Protein AF-A0A383EZB9-F1 (afdb_monomer)

Solvent-accessible surface area (backbone atoms only — not comparable to full-atom values): 5173 Å² total; per-residue (Å²): 135,63,73,65,68,57,51,61,53,52,53,55,53,69,72,45,91,62,36,41,67,87,70,46,80,44,91,81,78,84,85,87,78,85,92,80,87,84,85,74,69,45,27,66,31,98,49,74,57,96,82,43,92,82,61,34,15,72,79,32,75,86,46,75,66,66,57,70,79,74,50,59,82,75,76,120

Radius of gyration: 17.77 Å; Cα contacts (8 Å, |Δi|>4): 58; chains: 1; bounding box: 44×28×42 Å

Sequence (76 aa):
MTNQVKIERRIKLFNDPETTATGEPRAQVDLSELHTLWFNTGTICNLACKNCFMHSTPKNDSLSFLGIHDVEIFLK

Structure (mmCIF, N/CA/C/O backbone):
data_AF-A0A383EZB9-F1
#
_entry.id   AF-A0A383EZB9-F1
#
loop_
_atom_site.group_PDB
_atom_site.id
_atom_site.type_symbol
_atom_site.label_atom_id
_atom_site.label_alt_id
_atom_site.label_comp_id
_atom_site.label_asym_id
_atom_site.label_entity_id
_atom_site.label_seq_id
_atom_site.pdbx_PDB_ins_code
_atom_site.Cartn_x
_atom_site.Cartn_y
_atom_site.Cartn_z
_atom_site.occupancy
_atom_site.B_iso_or_equiv
_atom_site.auth_seq_id
_atom_site.auth_comp_id
_atom_site.auth_asym_id
_atom_site.auth_atom_id
_atom_site.pdbx_PDB_model_num
ATOM 1 N N . MET A 1 1 ? 26.057 13.098 13.789 1.00 48.78 1 MET A N 1
ATOM 2 C CA . MET A 1 1 ? 25.116 12.314 14.622 1.00 48.78 1 MET A CA 1
ATOM 3 C C . MET A 1 1 ? 24.876 10.986 13.924 1.00 48.78 1 MET A C 1
ATOM 5 O O . MET A 1 1 ? 24.376 10.986 12.806 1.00 48.78 1 MET A O 1
ATOM 9 N N . THR A 1 2 ? 25.364 9.896 14.514 1.00 49.91 2 THR A N 1
ATOM 10 C CA . THR A 1 2 ? 25.457 8.550 13.924 1.00 49.91 2 THR A CA 1
ATOM 11 C C . THR A 1 2 ? 24.083 7.941 13.623 1.00 49.91 2 THR A C 1
ATOM 13 O O . THR A 1 2 ? 23.108 8.200 14.328 1.00 49.91 2 THR A O 1
ATOM 16 N N . ASN A 1 3 ? 24.005 7.111 12.573 1.00 60.25 3 ASN A N 1
ATOM 17 C CA . ASN A 1 3 ? 22.773 6.438 12.123 1.00 60.25 3 ASN A CA 1
ATOM 18 C C . ASN A 1 3 ? 22.078 5.618 13.225 1.00 60.25 3 ASN A C 1
ATOM 20 O O . ASN A 1 3 ? 20.860 5.472 13.205 1.00 60.25 3 ASN A O 1
ATOM 24 N N . GLN A 1 4 ? 22.837 5.142 14.210 1.00 57.50 4 GLN A N 1
ATOM 25 C CA . GLN A 1 4 ? 22.359 4.328 15.328 1.00 57.50 4 GLN A CA 1
ATOM 26 C C . GLN A 1 4 ? 21.349 5.075 16.219 1.00 57.50 4 GLN A C 1
ATOM 28 O O . GLN A 1 4 ? 20.256 4.575 16.472 1.00 57.50 4 GLN A O 1
ATOM 33 N N . VAL A 1 5 ? 21.639 6.336 16.567 1.00 58.44 5 VAL A N 1
ATOM 34 C CA . VAL A 1 5 ? 20.766 7.177 17.413 1.00 58.44 5 VAL A CA 1
ATOM 35 C C . VAL A 1 5 ? 19.434 7.509 16.718 1.00 58.44 5 VAL A C 1
ATOM 37 O O . VAL A 1 5 ? 18.407 7.700 17.368 1.00 58.44 5 VAL A O 1
ATOM 40 N N . LYS A 1 6 ? 19.412 7.565 15.377 1.00 59.38 6 LYS A N 1
ATOM 41 C CA . LYS A 1 6 ? 18.181 7.810 14.599 1.00 59.38 6 LYS A CA 1
ATOM 42 C C . LYS A 1 6 ? 17.257 6.591 14.553 1.00 59.38 6 LYS A C 1
ATOM 44 O O . LYS A 1 6 ? 16.040 6.769 14.545 1.00 59.38 6 LYS A O 1
ATOM 49 N N . ILE A 1 7 ? 17.819 5.384 14.510 1.00 59.25 7 ILE A N 1
ATOM 50 C CA . ILE A 1 7 ? 17.059 4.129 14.433 1.00 59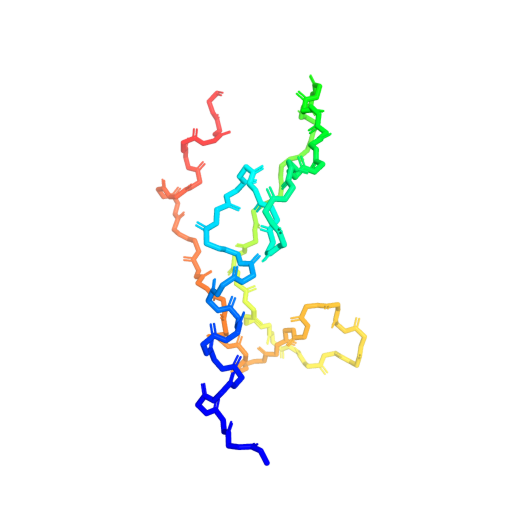.25 7 ILE A CA 1
ATOM 51 C C . ILE A 1 7 ? 16.344 3.861 15.762 1.00 59.25 7 ILE A C 1
ATOM 53 O O . ILE A 1 7 ? 15.135 3.641 15.762 1.00 59.25 7 ILE A O 1
ATOM 57 N N . GLU A 1 8 ? 17.040 4.000 16.892 1.00 59.50 8 GLU A N 1
ATOM 58 C CA . GLU A 1 8 ? 16.447 3.828 18.230 1.00 59.50 8 GLU A CA 1
ATOM 59 C C . GLU A 1 8 ? 15.270 4.785 18.480 1.00 59.50 8 GLU A C 1
ATOM 61 O O . GLU A 1 8 ? 14.248 4.400 19.050 1.00 59.50 8 GLU A O 1
ATOM 66 N N . ARG A 1 9 ? 15.373 6.030 17.994 1.00 58.25 9 ARG A N 1
ATOM 67 C CA . ARG A 1 9 ? 14.277 7.008 18.064 1.00 58.25 9 ARG A CA 1
ATOM 68 C C . ARG A 1 9 ? 13.069 6.616 17.212 1.00 58.25 9 ARG A C 1
ATOM 70 O O . ARG A 1 9 ? 11.948 6.843 17.651 1.00 58.25 9 ARG A O 1
ATOM 77 N N . ARG A 1 10 ? 13.270 6.045 16.016 1.00 59.88 10 ARG A N 1
ATOM 78 C CA . ARG A 1 10 ? 12.159 5.602 15.151 1.00 59.88 10 ARG A CA 1
ATOM 79 C C . ARG A 1 10 ? 11.392 4.435 15.750 1.00 59.88 10 ARG A C 1
ATOM 81 O O . ARG A 1 10 ? 10.170 4.458 15.674 1.00 59.88 10 ARG A O 1
ATOM 88 N N . ILE A 1 11 ? 12.099 3.472 16.346 1.00 59.62 11 ILE A N 1
ATOM 89 C CA . ILE A 1 11 ? 11.473 2.343 17.043 1.00 59.62 11 ILE A CA 1
ATOM 90 C C . ILE A 1 11 ? 10.517 2.902 18.105 1.00 59.62 11 ILE A C 1
ATOM 92 O O . ILE A 1 11 ? 9.327 2.628 18.065 1.00 59.62 11 ILE A O 1
ATOM 96 N N . LYS A 1 12 ? 10.973 3.843 18.942 1.00 62.88 12 LYS A N 1
ATOM 97 C CA . LYS A 1 12 ? 10.114 4.459 19.969 1.00 62.88 12 LYS A CA 1
ATOM 98 C C . LYS A 1 12 ? 8.881 5.212 19.451 1.00 62.88 12 LYS A C 1
ATOM 100 O O . LYS A 1 12 ? 7.912 5.303 20.192 1.00 62.88 12 LYS A O 1
ATOM 105 N N . LEU A 1 13 ? 8.887 5.761 18.232 1.00 64.62 13 LEU A N 1
ATOM 106 C CA . LEU A 1 13 ? 7.762 6.577 17.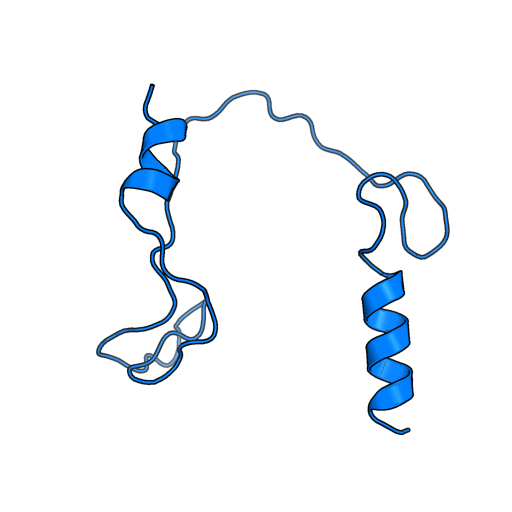747 1.00 64.62 13 LEU A CA 1
ATOM 107 C C . LEU A 1 13 ? 6.498 5.766 17.401 1.00 64.62 13 LEU A C 1
ATOM 109 O O . LEU A 1 13 ? 5.397 6.318 17.445 1.00 64.62 13 LEU A O 1
ATOM 113 N N . PHE A 1 14 ? 6.655 4.489 17.044 1.00 71.31 14 PHE A N 1
ATOM 114 C CA . PHE A 1 14 ? 5.579 3.647 16.502 1.00 71.31 14 PHE A CA 1
ATOM 115 C C . PHE A 1 14 ? 5.550 2.247 17.131 1.00 71.31 14 PHE A C 1
ATOM 117 O O . PHE A 1 14 ? 5.216 1.274 16.465 1.00 71.31 14 PHE A O 1
ATOM 124 N N . ASN A 1 15 ? 5.932 2.136 18.404 1.00 82.00 15 ASN A N 1
ATOM 125 C CA . ASN A 1 15 ? 5.891 0.863 19.127 1.00 82.00 15 ASN A CA 1
ATOM 126 C C . ASN A 1 15 ? 4.494 0.505 19.641 1.00 82.00 15 ASN A C 1
ATOM 128 O O . ASN A 1 15 ? 4.186 -0.675 19.772 1.00 82.00 15 A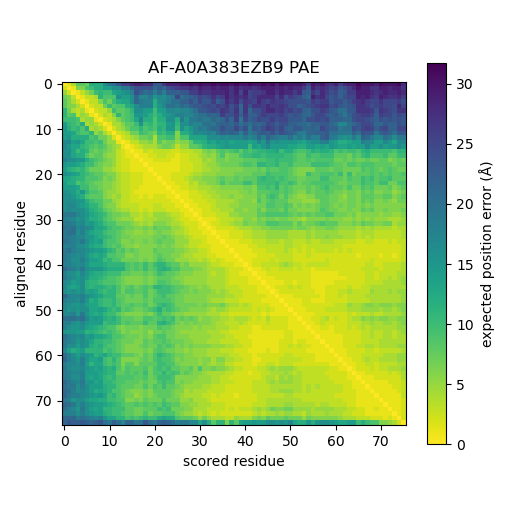SN A O 1
ATOM 132 N N . ASP A 1 16 ? 3.686 1.512 19.968 1.00 86.31 16 ASP A N 1
ATOM 133 C CA . ASP A 1 16 ? 2.370 1.336 20.573 1.00 86.31 16 ASP A CA 1
ATOM 134 C C . ASP A 1 16 ? 1.308 2.049 19.713 1.00 86.31 16 ASP A C 1
ATOM 136 O O . ASP A 1 16 ? 1.443 3.254 19.439 1.00 86.31 16 ASP A O 1
ATOM 140 N N . PRO A 1 17 ? 0.286 1.324 19.222 1.00 87.56 17 PRO A N 1
ATOM 141 C CA . PRO A 1 17 ? -0.810 1.929 18.477 1.00 87.56 17 PRO A CA 1
ATOM 142 C C . PRO A 1 17 ? -1.686 2.841 19.348 1.00 87.56 17 PRO A C 1
ATOM 144 O O . PRO A 1 17 ? -2.207 3.824 18.829 1.00 87.56 17 PRO A O 1
ATOM 147 N N . GLU A 1 18 ? -1.780 2.605 20.656 1.00 91.31 18 GLU A N 1
ATOM 148 C CA . GLU A 1 18 ? -2.675 3.333 21.562 1.00 91.31 18 GLU A CA 1
ATOM 149 C C . GLU A 1 18 ? -2.017 4.561 22.196 1.00 91.31 18 GLU A C 1
ATOM 151 O O . GLU A 1 18 ? -2.707 5.507 22.582 1.00 91.31 18 GLU A O 1
ATOM 156 N N . THR A 1 19 ? -0.684 4.592 22.283 1.00 91.69 19 THR A N 1
ATOM 157 C CA . THR A 1 19 ? 0.053 5.699 22.913 1.00 91.69 19 THR A CA 1
ATOM 158 C C . THR A 1 19 ? 1.035 6.366 21.954 1.00 91.69 19 THR A C 1
ATOM 160 O O . THR A 1 19 ? 1.599 5.749 21.049 1.00 91.69 19 THR A O 1
ATOM 163 N N . THR A 1 20 ? 1.223 7.676 22.102 1.00 88.88 20 THR A N 1
ATOM 164 C CA . THR A 1 20 ? 2.201 8.450 21.329 1.00 88.88 20 THR A CA 1
ATOM 165 C C . THR A 1 20 ? 3.627 8.196 21.837 1.00 88.88 20 THR A C 1
ATOM 167 O O . THR A 1 20 ? 3.860 7.631 22.904 1.00 88.88 20 THR A O 1
ATOM 170 N N . ALA A 1 21 ? 4.620 8.714 21.112 1.00 85.81 21 ALA A N 1
ATOM 171 C CA . ALA A 1 21 ? 6.020 8.668 21.539 1.00 85.81 21 ALA A CA 1
ATOM 172 C C . ALA A 1 21 ? 6.304 9.415 22.861 1.00 85.81 21 ALA A C 1
ATOM 174 O O . ALA A 1 21 ? 7.358 9.209 23.465 1.00 85.81 21 ALA A O 1
ATOM 175 N N . THR A 1 22 ? 5.406 10.314 23.267 1.00 87.44 22 THR A N 1
ATOM 176 C CA . THR A 1 22 ? 5.490 11.132 24.484 1.00 87.44 22 THR A CA 1
ATOM 177 C C . THR A 1 22 ? 4.595 10.604 25.616 1.00 87.44 22 THR A C 1
ATOM 179 O O . THR A 1 22 ? 4.685 11.105 26.733 1.00 87.44 22 THR A O 1
ATOM 182 N N . GLY A 1 23 ? 3.848 9.516 25.381 1.00 88.00 23 GLY A N 1
ATOM 183 C CA . GLY A 1 23 ? 3.083 8.786 26.399 1.00 88.00 23 GLY A CA 1
ATOM 184 C C . GLY A 1 23 ? 1.621 9.215 26.543 1.00 88.00 23 GLY A C 1
ATOM 185 O O . GLY A 1 23 ? 0.923 8.706 27.416 1.00 88.00 23 GLY A O 1
ATOM 186 N N . GLU A 1 24 ? 1.139 10.132 25.708 1.00 91.94 24 GLU A N 1
ATOM 187 C CA . GLU A 1 24 ? -0.268 10.529 25.668 1.00 91.94 24 GLU A CA 1
ATOM 188 C C . GLU A 1 24 ? -1.110 9.531 24.850 1.00 91.94 24 GLU A C 1
ATOM 190 O O . GLU A 1 24 ? -0.569 8.829 23.990 1.00 91.94 24 GLU A O 1
ATOM 195 N N . PRO A 1 25 ? -2.440 9.480 25.058 1.00 93.94 25 PRO A N 1
ATOM 196 C CA . PRO A 1 25 ? -3.337 8.717 24.194 1.00 93.94 25 PRO A CA 1
ATOM 197 C C . PRO A 1 25 ? -3.229 9.167 22.732 1.00 93.94 25 PRO A C 1
ATOM 199 O O . PRO A 1 25 ? -3.233 10.367 22.434 1.00 93.94 25 PRO A O 1
ATOM 202 N N . ARG A 1 26 ? -3.139 8.213 21.804 1.00 92.75 26 ARG A N 1
ATOM 203 C CA . ARG A 1 26 ? -3.109 8.506 20.370 1.00 92.75 26 ARG A CA 1
ATOM 204 C C . ARG A 1 26 ? -4.504 8.910 19.895 1.00 92.75 26 ARG A C 1
ATOM 206 O O . ARG A 1 26 ? -5.493 8.269 20.227 1.00 92.75 26 ARG A O 1
ATOM 213 N N . ALA A 1 27 ? -4.579 9.966 19.086 1.00 93.44 27 ALA A N 1
ATOM 214 C CA . ALA A 1 27 ? -5.828 10.344 18.436 1.00 93.44 27 ALA A CA 1
ATOM 215 C C . ALA A 1 27 ? -6.310 9.212 17.515 1.00 93.44 27 ALA A C 1
ATOM 217 O O . ALA A 1 27 ? -5.536 8.700 16.702 1.00 93.44 27 ALA A O 1
ATOM 218 N N . GLN A 1 28 ? -7.587 8.863 17.634 1.00 91.38 28 GLN A N 1
ATOM 219 C CA . GLN A 1 28 ? -8.246 7.839 16.833 1.00 91.38 28 GLN A CA 1
ATOM 220 C C . GLN A 1 28 ? -9.434 8.452 16.089 1.00 91.38 28 GLN A C 1
ATOM 222 O O . GLN A 1 28 ? -10.019 9.445 16.523 1.00 91.38 28 GLN A O 1
ATOM 227 N N . VAL A 1 29 ? -9.751 7.866 14.939 1.00 90.94 29 VAL A N 1
ATOM 228 C CA . VAL A 1 29 ? -10.949 8.170 14.158 1.00 90.94 29 VAL A CA 1
ATOM 229 C C . VAL A 1 29 ? -11.625 6.839 13.888 1.00 90.94 29 VAL A C 1
ATOM 231 O O . VAL A 1 29 ? -10.997 5.944 13.321 1.00 90.94 29 VAL A O 1
ATOM 234 N N . ASP A 1 30 ? -12.881 6.713 14.304 1.00 92.56 30 ASP A N 1
ATOM 235 C CA . ASP A 1 30 ? -13.645 5.489 14.097 1.00 92.56 30 ASP A CA 1
ATOM 236 C C . ASP A 1 30 ? -13.907 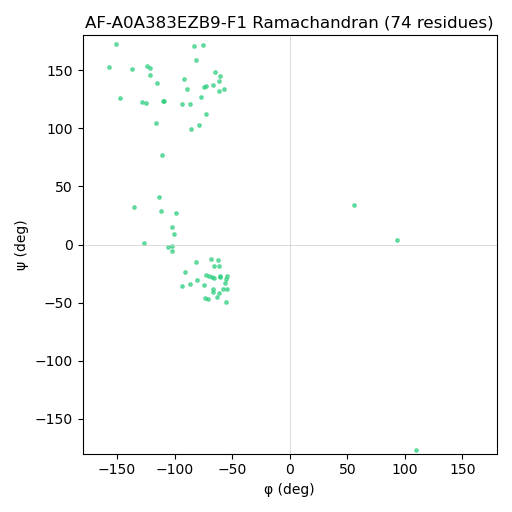5.262 12.603 1.00 92.56 30 ASP A C 1
ATOM 238 O O . ASP A 1 30 ? -14.259 6.184 11.859 1.00 92.56 30 ASP A O 1
ATOM 242 N N . LEU A 1 31 ? -13.746 4.016 12.154 1.00 92.06 31 LEU A N 1
ATOM 243 C CA . LEU A 1 31 ? -14.139 3.613 10.809 1.00 92.06 31 LEU A CA 1
ATOM 244 C C . LEU A 1 31 ? -15.655 3.391 10.781 1.00 92.06 31 LEU A C 1
ATOM 246 O O . LEU A 1 31 ? -16.137 2.356 11.234 1.00 92.06 31 LEU A O 1
ATOM 250 N N . SER A 1 32 ? -16.398 4.347 10.228 1.00 95.12 32 SER A N 1
ATOM 251 C CA . SER A 1 32 ? -17.861 4.248 10.132 1.00 95.12 32 SER A CA 1
ATOM 252 C C . SER A 1 32 ? -18.325 3.258 9.061 1.00 95.12 32 SER A C 1
ATOM 254 O O . SER A 1 32 ? -19.227 2.461 9.300 1.00 95.12 32 SER A O 1
ATOM 256 N N . GLU A 1 33 ? -17.730 3.318 7.868 1.00 94.81 33 GLU A N 1
ATOM 257 C CA . GLU A 1 33 ? -18.113 2.496 6.717 1.00 94.81 33 GLU A CA 1
ATOM 258 C C . GLU A 1 33 ? -16.959 2.357 5.713 1.00 94.81 33 GLU A C 1
ATOM 260 O O . GLU A 1 33 ? -16.098 3.234 5.608 1.00 94.81 33 GLU A O 1
ATOM 265 N N . LEU A 1 34 ? -16.951 1.256 4.953 1.00 92.44 34 LEU A N 1
ATOM 266 C CA . LEU A 1 34 ? -15.978 0.989 3.893 1.00 92.44 34 LEU A CA 1
ATOM 267 C C . LEU A 1 34 ? -16.683 0.933 2.532 1.00 92.44 34 LEU A C 1
ATOM 269 O O . LEU A 1 34 ? -17.320 -0.061 2.201 1.00 92.44 34 LEU A O 1
ATOM 273 N N . HIS A 1 35 ? -16.529 1.984 1.723 1.00 94.12 35 HIS A N 1
ATOM 274 C CA . HIS A 1 35 ? -17.097 2.040 0.364 1.00 94.12 35 HIS A CA 1
ATOM 275 C C . HIS A 1 35 ? -16.200 1.424 -0.703 1.00 94.12 35 HIS A C 1
ATOM 277 O O . HIS A 1 35 ? -16.669 0.909 -1.715 1.00 94.12 35 HIS A O 1
ATOM 283 N N . THR A 1 36 ? -14.885 1.553 -0.547 1.00 94.19 36 THR A N 1
ATOM 284 C CA . THR A 1 36 ? -13.930 1.132 -1.572 1.00 94.19 36 THR A CA 1
ATOM 285 C C . THR A 1 36 ? -12.652 0.653 -0.915 1.00 94.19 36 THR A C 1
ATOM 287 O O . THR A 1 36 ? -12.031 1.382 -0.143 1.00 94.19 36 THR A O 1
ATOM 290 N N . LEU A 1 37 ? -12.245 -0.564 -1.268 1.00 92.62 37 LEU A N 1
ATOM 291 C CA . LEU A 1 37 ? -11.006 -1.176 -0.817 1.00 92.62 37 LEU A CA 1
ATOM 292 C C . LEU A 1 37 ? -10.027 -1.280 -1.989 1.00 92.62 37 LEU A C 1
ATOM 294 O O . LEU A 1 37 ? -10.347 -1.865 -3.021 1.00 92.62 37 LEU A O 1
ATOM 298 N N . TRP A 1 38 ? -8.836 -0.703 -1.828 1.00 93.81 38 TRP A N 1
ATOM 299 C CA . TRP A 1 38 ? -7.754 -0.772 -2.811 1.00 93.81 38 TRP A CA 1
ATOM 300 C C . TRP A 1 38 ? -6.634 -1.655 -2.271 1.00 93.81 38 TRP A C 1
ATOM 302 O O . TRP A 1 38 ? -6.072 -1.366 -1.215 1.00 93.81 38 TRP A O 1
ATOM 312 N N . PHE A 1 39 ? -6.266 -2.691 -3.019 1.00 93.94 39 PHE A N 1
ATOM 313 C CA . PHE A 1 39 ? -5.092 -3.507 -2.721 1.00 93.94 39 PHE A CA 1
ATOM 314 C C . PHE A 1 39 ? -3.894 -2.974 -3.501 1.00 93.94 39 PHE A C 1
ATOM 316 O O . PHE A 1 39 ? -3.924 -2.900 -4.729 1.00 93.94 39 PHE A O 1
ATOM 323 N N . ASN A 1 40 ? -2.834 -2.589 -2.792 1.00 92.81 40 ASN A N 1
ATOM 324 C CA . ASN A 1 40 ? -1.576 -2.209 -3.419 1.00 92.81 40 ASN A CA 1
ATOM 325 C C . ASN A 1 40 ? -0.729 -3.464 -3.646 1.00 92.81 40 ASN A C 1
ATOM 327 O O . ASN A 1 40 ? -0.394 -4.162 -2.694 1.00 92.81 40 ASN A O 1
ATOM 331 N N . THR A 1 41 ? -0.373 -3.743 -4.895 1.00 92.88 41 THR A N 1
ATOM 332 C CA . THR A 1 41 ? 0.386 -4.943 -5.267 1.00 92.88 41 THR A CA 1
ATOM 333 C C . THR A 1 41 ? 1.882 -4.671 -5.430 1.00 92.88 41 THR A C 1
ATOM 335 O O . THR A 1 41 ? 2.519 -5.357 -6.218 1.00 92.88 41 THR A O 1
ATOM 338 N N . GLY A 1 42 ? 2.444 -3.667 -4.751 1.00 93.56 42 GLY A N 1
ATOM 339 C CA . GLY A 1 42 ? 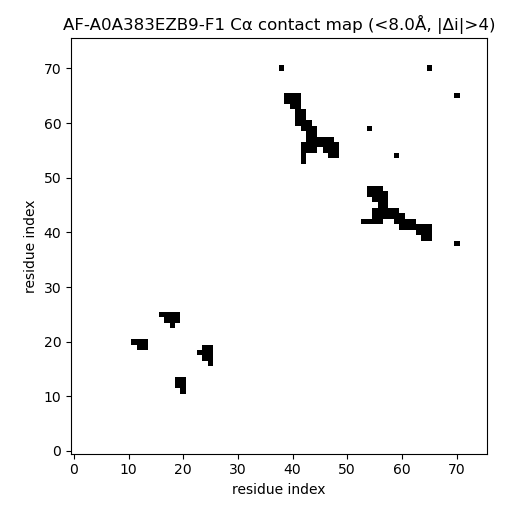3.884 -3.383 -4.725 1.00 93.56 42 GLY A CA 1
ATOM 340 C C . GLY A 1 42 ? 4.312 -2.109 -5.469 1.00 93.56 42 GLY A C 1
ATOM 341 O O . GLY A 1 42 ? 3.501 -1.330 -5.971 1.00 93.56 42 GLY A O 1
ATOM 342 N N . THR A 1 43 ? 5.629 -1.874 -5.520 1.00 96.12 43 THR A N 1
ATOM 343 C CA . THR A 1 43 ? 6.250 -0.640 -6.054 1.00 96.12 43 THR A CA 1
ATOM 344 C C . THR A 1 43 ? 6.909 -0.782 -7.428 1.00 96.12 43 THR A C 1
ATOM 346 O O . THR A 1 43 ? 7.364 0.221 -7.990 1.00 96.12 43 THR A O 1
ATOM 349 N N . ILE A 1 44 ? 6.921 -1.978 -8.022 1.00 96.12 44 ILE A N 1
ATOM 350 C CA . ILE A 1 44 ? 7.497 -2.175 -9.357 1.00 96.12 44 ILE A CA 1
ATOM 351 C C . ILE A 1 44 ? 6.534 -1.650 -10.426 1.00 96.12 44 ILE A C 1
ATOM 353 O O . ILE A 1 44 ? 5.366 -2.022 -10.491 1.00 96.12 44 ILE A O 1
ATOM 357 N N . CYS A 1 45 ? 7.047 -0.787 -11.299 1.00 95.06 45 CYS A N 1
ATOM 358 C CA . CYS A 1 45 ? 6.338 -0.255 -12.461 1.00 95.06 45 CYS A CA 1
ATOM 359 C C . CYS A 1 45 ? 7.280 -0.250 -13.667 1.00 95.06 45 CYS A C 1
ATOM 361 O O . CYS A 1 45 ? 8.480 -0.079 -13.507 1.00 95.06 45 CYS A O 1
ATOM 363 N N . ASN A 1 46 ? 6.775 -0.382 -14.890 1.00 96.81 46 ASN A N 1
ATOM 364 C CA . ASN A 1 46 ? 7.605 -0.329 -16.099 1.00 96.81 46 ASN A CA 1
ATOM 365 C C . ASN A 1 46 ? 8.204 1.065 -16.384 1.00 96.81 46 ASN A C 1
ATOM 367 O O . ASN A 1 46 ? 9.096 1.185 -17.222 1.00 96.81 46 ASN A O 1
ATOM 371 N N . LEU A 1 47 ? 7.733 2.111 -15.697 1.00 96.56 47 LEU A N 1
ATOM 372 C CA . LEU A 1 47 ? 8.146 3.500 -15.890 1.00 96.56 47 LEU A CA 1
ATOM 373 C C . LEU A 1 47 ? 8.665 4.119 -14.589 1.00 96.56 47 LEU A C 1
ATOM 375 O O . LEU A 1 47 ? 8.251 3.743 -13.497 1.00 96.56 47 LEU A O 1
ATOM 379 N N . ALA A 1 48 ? 9.539 5.117 -14.719 1.00 97.00 48 ALA A N 1
ATOM 380 C CA . ALA A 1 48 ? 9.993 5.967 -13.619 1.00 97.00 48 ALA A CA 1
ATOM 381 C C . ALA A 1 48 ? 9.444 7.392 -13.807 1.00 97.00 48 ALA A C 1
ATOM 383 O O . ALA A 1 48 ? 10.131 8.295 -14.285 1.00 97.00 48 ALA A O 1
ATOM 384 N N . CYS A 1 49 ? 8.161 7.578 -13.495 1.00 97.12 49 CYS A N 1
ATOM 385 C CA . CYS A 1 49 ? 7.467 8.846 -13.719 1.00 97.12 49 CYS A CA 1
ATOM 386 C C . CYS A 1 49 ? 7.914 9.925 -12.719 1.00 97.12 49 CYS A C 1
ATOM 388 O O . CYS A 1 49 ? 7.949 9.681 -11.515 1.00 97.12 49 CYS A O 1
ATOM 390 N N . LYS A 1 50 ? 8.143 11.158 -13.202 1.00 97.12 50 LYS A N 1
ATOM 391 C CA . LYS A 1 50 ? 8.542 12.310 -12.364 1.00 97.12 50 LYS A CA 1
ATOM 392 C C . LYS A 1 50 ? 7.559 12.608 -11.219 1.00 97.12 50 LYS A C 1
ATOM 394 O O . LYS A 1 50 ? 7.987 13.041 -10.159 1.00 97.12 50 LYS A O 1
ATOM 399 N N . ASN A 1 51 ? 6.265 12.360 -11.433 1.00 96.69 51 ASN A N 1
ATOM 400 C CA . ASN A 1 51 ? 5.191 12.681 -10.486 1.00 96.69 51 ASN A CA 1
ATOM 401 C C . ASN A 1 51 ? 4.543 11.422 -9.875 1.00 96.69 51 ASN A C 1
ATOM 403 O O . ASN A 1 51 ? 3.355 11.427 -9.563 1.00 96.69 51 ASN A O 1
ATOM 407 N N . CYS A 1 52 ? 5.284 10.316 -9.749 1.00 95.88 52 CYS A N 1
ATOM 408 C CA . CYS A 1 52 ? 4.756 9.121 -9.093 1.00 95.88 52 CYS A CA 1
ATOM 409 C C . CYS A 1 52 ? 4.663 9.339 -7.573 1.00 95.88 52 CYS A C 1
ATOM 411 O O . CYS A 1 52 ? 5.689 9.401 -6.901 1.00 95.88 52 CYS A O 1
ATOM 413 N N . PHE A 1 53 ? 3.445 9.400 -7.028 1.00 92.75 53 PHE A N 1
ATOM 414 C CA . PHE A 1 53 ? 3.193 9.617 -5.594 1.00 92.75 53 PHE A CA 1
ATOM 415 C C . PHE A 1 53 ? 3.923 8.615 -4.679 1.00 92.75 53 PHE A C 1
ATOM 417 O O . PHE A 1 53 ? 4.445 8.990 -3.632 1.00 92.75 53 PHE A O 1
ATOM 424 N N . MET A 1 54 ? 4.001 7.348 -5.091 1.00 93.56 54 MET A N 1
ATOM 425 C CA . MET A 1 54 ? 4.655 6.274 -4.332 1.00 93.56 54 MET A CA 1
ATOM 426 C C . MET A 1 54 ? 6.069 5.941 -4.834 1.00 93.56 54 MET A C 1
ATOM 428 O O . MET A 1 54 ? 6.673 4.973 -4.381 1.00 93.56 54 MET A O 1
ATOM 432 N N . HIS A 1 55 ? 6.612 6.752 -5.750 1.00 95.69 55 HIS A N 1
ATOM 433 C CA . HIS A 1 55 ? 7.955 6.597 -6.319 1.00 95.69 55 HIS A CA 1
ATOM 434 C C . HIS A 1 55 ? 8.217 5.218 -6.959 1.00 95.69 55 HIS A C 1
ATOM 436 O O . HIS A 1 55 ? 9.337 4.706 -6.907 1.00 95.69 55 HIS A O 1
ATOM 442 N N . SER A 1 56 ? 7.200 4.599 -7.562 1.00 96.69 56 SER A N 1
ATOM 443 C CA . SER A 1 56 ? 7.347 3.343 -8.302 1.00 96.69 56 SER A CA 1
ATOM 444 C C . SER A 1 56 ? 8.301 3.493 -9.485 1.00 96.69 56 SER A C 1
ATOM 446 O O . SER A 1 56 ? 8.298 4.510 -10.181 1.00 96.69 56 SER A O 1
ATOM 448 N N . THR A 1 57 ? 9.120 2.467 -9.716 1.00 97.31 57 THR A N 1
ATOM 449 C CA . THR A 1 57 ? 10.066 2.392 -10.843 1.00 97.31 57 THR A CA 1
ATOM 450 C C . THR A 1 57 ? 10.286 0.929 -11.240 1.00 97.31 57 THR A C 1
ATOM 452 O O . THR A 1 57 ? 9.901 0.044 -10.473 1.00 97.31 57 THR A O 1
ATOM 455 N N . PRO A 1 58 ? 10.990 0.632 -12.350 1.00 97.75 58 PRO A N 1
ATOM 456 C CA . PRO A 1 58 ? 11.307 -0.754 -12.715 1.00 97.75 58 PRO A CA 1
ATOM 457 C C . PRO A 1 58 ? 12.172 -1.502 -11.700 1.00 97.75 58 PRO A C 1
ATOM 459 O O . PRO A 1 58 ? 12.338 -2.710 -11.819 1.00 97.75 58 PRO A O 1
ATOM 462 N N . LYS A 1 59 ? 12.775 -0.788 -10.742 1.00 97.12 59 LYS A N 1
ATOM 463 C CA . LYS A 1 59 ? 13.713 -1.342 -9.758 1.00 97.12 59 LYS A CA 1
ATOM 464 C C . LYS A 1 59 ? 13.339 -1.020 -8.312 1.00 97.12 59 LYS A C 1
ATOM 466 O O . LYS A 1 59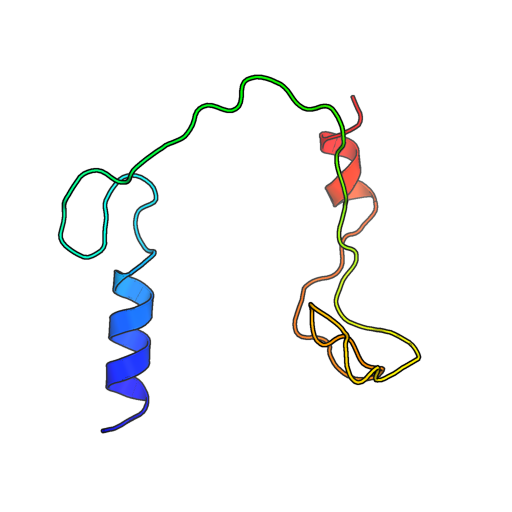 ? 14.106 -1.349 -7.413 1.00 97.12 59 LYS A O 1
ATOM 471 N N . ASN A 1 60 ? 12.225 -0.326 -8.077 1.00 96.38 60 ASN A N 1
ATOM 472 C CA . ASN A 1 60 ? 11.800 -0.019 -6.719 1.00 96.38 60 ASN A CA 1
ATOM 473 C C . ASN A 1 60 ? 10.994 -1.204 -6.188 1.00 96.38 60 ASN A C 1
ATOM 475 O O . ASN A 1 60 ? 9.824 -1.340 -6.519 1.00 96.38 60 ASN A O 1
ATOM 479 N N . ASP A 1 61 ? 11.657 -2.040 -5.396 1.00 95.56 61 ASP A N 1
ATOM 480 C CA . ASP A 1 61 ? 11.107 -3.236 -4.749 1.00 95.56 61 ASP A CA 1
ATOM 481 C C . ASP A 1 61 ? 11.073 -3.050 -3.221 1.00 95.56 61 ASP A C 1
ATOM 483 O O . ASP A 1 61 ? 11.500 -3.885 -2.430 1.00 95.56 61 ASP A O 1
ATOM 487 N N . SER A 1 62 ? 10.691 -1.847 -2.788 1.00 94.38 62 SER A N 1
ATOM 488 C CA . SER A 1 62 ? 10.676 -1.484 -1.369 1.00 94.38 62 SER A CA 1
ATOM 489 C C . SER A 1 62 ? 9.435 -1.961 -0.613 1.00 94.38 62 SER A C 1
ATOM 491 O O . SER A 1 62 ? 9.441 -1.918 0.618 1.00 94.38 62 SER A O 1
ATOM 493 N N . LEU A 1 63 ? 8.369 -2.360 -1.318 1.00 92.38 63 LEU A N 1
ATOM 494 C CA . LEU A 1 63 ? 7.118 -2.836 -0.728 1.00 92.38 63 LEU A CA 1
ATOM 495 C C . LEU A 1 63 ? 6.892 -4.305 -1.072 1.00 92.38 63 LEU A C 1
ATOM 497 O O . LEU A 1 63 ? 7.080 -4.711 -2.215 1.00 92.38 63 LEU A O 1
ATOM 501 N N . SE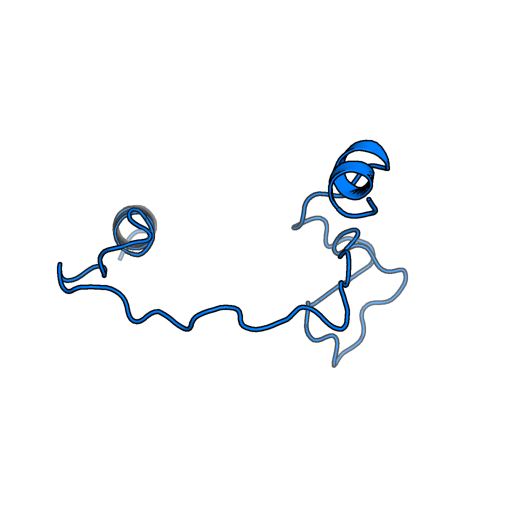R A 1 64 ? 6.418 -5.069 -0.089 1.00 92.19 64 SER A N 1
ATOM 502 C CA . SER A 1 64 ? 6.004 -6.457 -0.279 1.00 92.19 64 SER A CA 1
ATOM 503 C C . SER A 1 64 ? 4.856 -6.573 -1.281 1.00 92.19 64 SER A C 1
ATOM 505 O O . SER A 1 64 ? 3.953 -5.736 -1.317 1.00 92.19 64 SER A O 1
ATOM 507 N N . PHE A 1 65 ? 4.874 -7.651 -2.058 1.00 92.75 65 PHE A N 1
ATOM 508 C CA . PHE A 1 65 ? 3.827 -7.992 -3.014 1.00 92.75 65 PHE A CA 1
ATOM 509 C C . PHE A 1 65 ? 2.784 -8.890 -2.351 1.00 92.75 65 PHE A C 1
ATOM 511 O O . PHE A 1 65 ? 3.133 -9.754 -1.548 1.00 92.75 65 PHE A O 1
ATOM 518 N N . LEU A 1 66 ? 1.517 -8.683 -2.709 1.00 93.75 66 LEU A N 1
ATOM 519 C CA . LEU A 1 66 ? 0.399 -9.489 -2.225 1.00 93.75 66 LEU A CA 1
ATOM 520 C C . LEU A 1 66 ? 0.172 -10.689 -3.146 1.00 93.75 66 LEU A C 1
ATOM 522 O O . LEU A 1 66 ? 0.117 -10.544 -4.371 1.00 93.75 66 LEU A O 1
ATOM 526 N N . GLY A 1 67 ? -0.000 -11.864 -2.550 1.00 94.25 67 GLY A N 1
ATO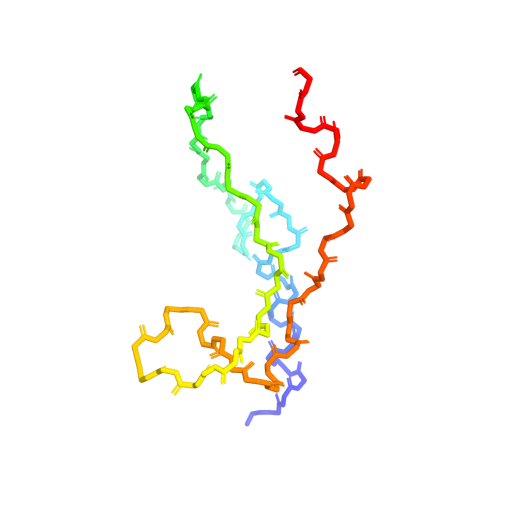M 527 C CA . GLY A 1 67 ? -0.587 -13.024 -3.201 1.00 94.25 67 GLY A CA 1
ATOM 528 C C . GLY A 1 67 ? -2.114 -12.979 -3.156 1.00 94.25 67 GLY A C 1
ATOM 529 O O . GLY A 1 67 ? -2.725 -12.174 -2.457 1.00 94.25 67 GLY A O 1
ATOM 530 N N . ILE A 1 68 ? -2.757 -13.894 -3.882 1.00 94.56 68 ILE A N 1
ATOM 531 C CA . ILE A 1 68 ? -4.225 -14.011 -3.873 1.00 94.56 68 ILE A CA 1
ATOM 532 C C . ILE A 1 68 ? -4.735 -14.337 -2.460 1.00 94.56 68 ILE A C 1
ATOM 534 O O . ILE A 1 68 ? -5.690 -13.716 -1.998 1.00 94.56 68 ILE A O 1
ATOM 538 N N . HIS A 1 69 ? -4.056 -15.240 -1.742 1.00 94.69 69 HIS A N 1
ATOM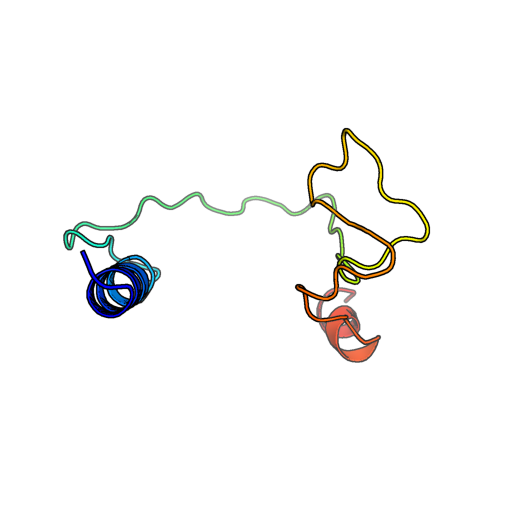 539 C CA . HIS A 1 69 ? -4.452 -15.629 -0.384 1.00 94.69 69 HIS A CA 1
ATOM 540 C C . HIS A 1 69 ? -4.445 -14.455 0.609 1.00 94.69 69 HIS A C 1
ATOM 542 O O . HIS A 1 69 ? -5.190 -14.479 1.584 1.00 94.69 69 HIS A O 1
ATOM 548 N N . ASP A 1 70 ? -3.613 -13.430 0.377 1.00 94.25 70 ASP A N 1
ATOM 549 C CA . ASP A 1 70 ? -3.556 -12.237 1.230 1.00 94.25 70 ASP A CA 1
ATOM 550 C C . ASP A 1 70 ? -4.816 -11.379 1.074 1.00 94.25 70 ASP A C 1
ATOM 552 O O . ASP A 1 70 ? -5.202 -10.656 1.989 1.00 94.25 70 ASP A O 1
ATOM 556 N N . VAL A 1 71 ? -5.461 -11.458 -0.092 1.00 95.31 71 VAL A N 1
ATOM 557 C CA . VAL A 1 71 ? -6.612 -10.633 -0.469 1.00 95.31 71 VAL A CA 1
ATOM 558 C C . VAL A 1 71 ? -7.937 -11.322 -0.136 1.00 95.31 71 VAL A C 1
ATOM 560 O O . VAL A 1 71 ? -8.886 -10.661 0.277 1.00 95.31 71 VAL A O 1
ATOM 563 N N . GLU A 1 72 ? -8.015 -12.647 -0.271 1.00 95.25 72 GLU A N 1
ATOM 564 C CA . GLU A 1 72 ? -9.258 -13.422 -0.115 1.00 95.25 72 GLU A CA 1
ATOM 565 C C . GLU A 1 72 ? -9.975 -13.214 1.226 1.00 95.25 72 GLU A C 1
ATOM 567 O O . GLU A 1 72 ? -11.203 -13.290 1.290 1.00 95.25 72 GLU A O 1
ATOM 572 N N . ILE A 1 73 ? -9.237 -12.922 2.300 1.00 94.19 73 ILE A N 1
ATOM 573 C CA . ILE A 1 73 ? -9.818 -12.687 3.629 1.00 94.19 73 ILE A CA 1
ATOM 574 C C . ILE A 1 73 ? -10.688 -11.421 3.696 1.00 94.19 73 ILE A C 1
ATOM 576 O O . ILE A 1 73 ? -11.503 -11.302 4.606 1.00 94.19 73 ILE A O 1
ATOM 580 N N . PHE A 1 74 ? -10.536 -10.501 2.739 1.00 92.12 74 PHE A N 1
ATOM 581 C CA . PHE A 1 74 ? -11.226 -9.209 2.698 1.00 92.12 74 PHE A CA 1
ATOM 582 C C . PHE A 1 74 ? -12.408 -9.161 1.713 1.00 92.12 74 PHE A C 1
ATOM 584 O O . PHE A 1 74 ? -13.088 -8.142 1.645 1.00 92.12 74 PHE A O 1
ATOM 591 N N . LEU A 1 75 ? -12.637 -10.216 0.920 1.00 88.31 75 LEU A N 1
ATOM 592 C CA . LEU A 1 75 ? -13.621 -10.231 -0.178 1.00 88.31 75 LEU A CA 1
ATOM 593 C C . LEU A 1 75 ? -14.933 -10.965 0.154 1.00 88.31 75 LEU A C 1
ATOM 595 O O . LEU A 1 75 ? -15.673 -11.331 -0.759 1.00 88.31 75 LEU A O 1
ATOM 599 N N . LYS A 1 76 ? -15.202 -11.233 1.432 1.00 71.25 76 LYS A N 1
ATOM 600 C CA . LYS A 1 76 ? -16.361 -12.020 1.874 1.00 71.25 76 LYS A CA 1
ATOM 601 C C . LYS A 1 76 ? -17.510 -11.149 2.349 1.00 71.25 76 LYS A C 1
ATOM 603 O O . LYS A 1 76 ? -17.231 -10.177 3.082 1.00 71.25 76 LYS A O 1
#

Secondary structure (DSSP, 8-state):
--HHHHHHHHHHHTS-SSB-TTSSBPP-------S-------SB-S---TT-TT--BTT---SPPPPHHHHHTT--

Mean predicted aligned error: 8.53 Å

Foldseek 3Di:
DDPVVVVVLVCLQPVDPQAGSVGHGDDDDDDPDDDDDDDDQAQADPDQDPPDPSRRYNPHRPDHGDDPVNCVVPPD

Organism: NCBI:txid408172

pLDDT: mean 86.77, std 13.8, range [48.78, 97.75]